Protein AF-A0A4Y5ZTX8-F1 (afdb_monomer_lite)

pLDDT: mean 75.53, std 12.85, range [50.19, 93.31]

Organism: NCBI:txid158836

Structure (mmCIF, N/CA/C/O backbone):
data_AF-A0A4Y5ZTX8-F1
#
_entry.id   AF-A0A4Y5ZTX8-F1
#
loop_
_atom_site.group_PDB
_atom_site.id
_atom_site.type_symbol
_atom_site.label_atom_id
_atom_site.label_alt_id
_atom_site.label_comp_id
_atom_site.label_asym_id
_atom_site.label_entity_id
_atom_site.label_seq_id
_atom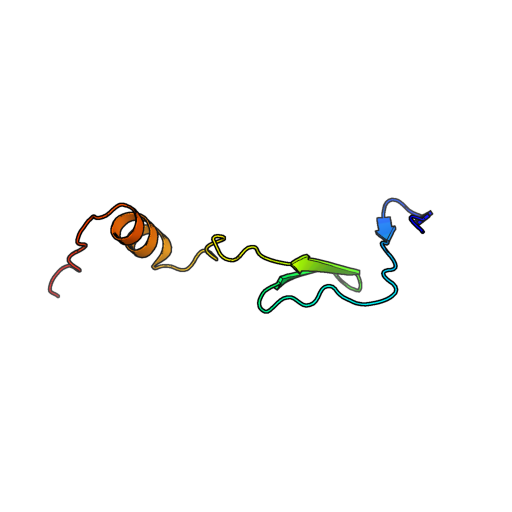_site.pdbx_PDB_ins_code
_atom_site.Cartn_x
_atom_site.Cartn_y
_atom_site.Cartn_z
_atom_site.occupancy
_atom_site.B_iso_or_equiv
_atom_site.auth_seq_id
_atom_site.auth_comp_id
_atom_site.auth_asym_id
_atom_site.auth_atom_id
_atom_site.pdbx_PDB_model_num
ATOM 1 N N . MET A 1 1 ? 24.996 -12.594 -6.662 1.00 50.81 1 MET A N 1
ATOM 2 C CA . MET A 1 1 ? 26.028 -11.875 -7.449 1.00 50.81 1 MET A CA 1
ATOM 3 C C . MET A 1 1 ? 25.578 -10.433 -7.612 1.00 50.81 1 MET A C 1
ATOM 5 O O . MET A 1 1 ? 24.499 -10.231 -8.153 1.00 50.81 1 MET A O 1
ATOM 9 N N . ILE A 1 2 ? 26.357 -9.461 -7.136 1.00 51.41 2 ILE A N 1
ATOM 10 C CA . ILE A 1 2 ? 26.091 -8.032 -7.360 1.00 51.41 2 ILE A CA 1
ATOM 11 C C . ILE A 1 2 ? 26.953 -7.603 -8.549 1.00 51.41 2 ILE A C 1
ATOM 13 O O . ILE A 1 2 ? 28.167 -7.796 -8.516 1.00 51.41 2 ILE A O 1
ATOM 17 N N . ARG A 1 3 ? 26.337 -7.084 -9.616 1.00 52.81 3 ARG A N 1
ATOM 18 C CA . ARG A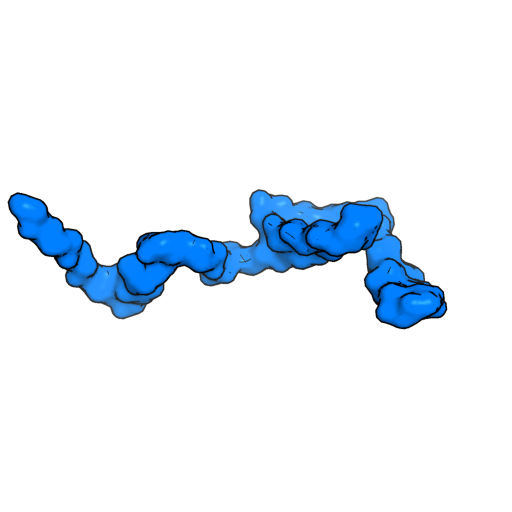 1 3 ? 27.061 -6.488 -10.750 1.00 52.81 3 ARG A CA 1
ATOM 19 C C . ARG A 1 3 ? 26.731 -5.001 -10.799 1.00 52.81 3 ARG A C 1
ATOM 21 O O . ARG A 1 3 ? 25.555 -4.656 -10.861 1.00 52.81 3 ARG A O 1
ATOM 28 N N . CYS A 1 4 ? 27.758 -4.157 -10.781 1.00 50.19 4 CYS A N 1
ATOM 29 C CA . CYS A 1 4 ? 27.633 -2.750 -11.146 1.00 50.19 4 CYS A CA 1
ATOM 30 C C . CYS A 1 4 ? 27.863 -2.636 -12.652 1.00 50.19 4 CYS A C 1
ATOM 32 O O . CYS A 1 4 ? 28.948 -2.966 -13.127 1.00 50.19 4 CYS A O 1
ATOM 34 N N . ASN A 1 5 ? 26.850 -2.192 -13.388 1.00 50.25 5 ASN A N 1
ATOM 35 C CA . ASN A 1 5 ? 26.997 -1.750 -14.771 1.00 50.25 5 ASN A CA 1
ATOM 36 C C . ASN A 1 5 ? 26.200 -0.452 -14.935 1.00 50.25 5 ASN A C 1
ATOM 38 O O . ASN A 1 5 ? 25.078 -0.370 -14.437 1.00 50.25 5 ASN A O 1
ATOM 42 N N . ASP A 1 6 ? 26.800 0.564 -15.555 1.00 58.00 6 ASP A N 1
ATOM 43 C CA . ASP A 1 6 ? 26.157 1.848 -15.885 1.00 58.00 6 ASP A CA 1
ATOM 44 C C . ASP A 1 6 ? 25.460 2.573 -14.708 1.00 58.00 6 ASP A C 1
ATOM 46 O O . ASP A 1 6 ? 24.470 3.278 -14.883 1.00 58.00 6 ASP A O 1
ATOM 50 N N . GLY A 1 7 ? 25.973 2.409 -13.481 1.00 57.62 7 GLY A N 1
ATOM 51 C CA . GLY A 1 7 ? 25.446 3.080 -12.284 1.00 57.62 7 GLY A CA 1
ATOM 52 C C . GLY A 1 7 ? 24.204 2.432 -11.657 1.00 57.62 7 GLY A C 1
ATOM 53 O O . GLY A 1 7 ? 23.619 3.012 -10.744 1.00 57.62 7 GLY A O 1
ATOM 54 N N . VAL A 1 8 ? 23.814 1.231 -12.099 1.00 51.34 8 VAL A N 1
ATOM 55 C CA . VAL A 1 8 ? 22.675 0.480 -11.548 1.00 51.34 8 VAL A CA 1
ATOM 56 C C . VAL A 1 8 ? 23.165 -0.742 -10.767 1.00 51.34 8 VAL A C 1
ATOM 58 O O . VAL A 1 8 ? 23.991 -1.520 -11.250 1.00 51.34 8 VAL A O 1
ATOM 61 N N . ILE A 1 9 ? 22.638 -0.928 -9.551 1.00 57.75 9 ILE A N 1
ATOM 62 C CA . ILE A 1 9 ? 22.841 -2.143 -8.750 1.00 57.75 9 ILE A CA 1
ATOM 63 C C . ILE A 1 9 ? 21.716 -3.121 -9.084 1.00 57.75 9 ILE A C 1
ATOM 65 O O . ILE A 1 9 ? 20.563 -2.901 -8.717 1.00 57.75 9 ILE A O 1
ATOM 69 N N . VAL A 1 10 ? 22.052 -4.220 -9.761 1.00 58.12 10 VAL A N 1
ATOM 70 C CA . VAL A 1 10 ? 21.106 -5.310 -10.035 1.00 58.12 10 VAL A CA 1
ATOM 71 C C . VAL A 1 10 ? 21.382 -6.463 -9.076 1.00 58.12 10 VAL A C 1
ATOM 73 O O . VAL A 1 10 ? 22.405 -7.148 -9.182 1.00 58.12 10 VAL A O 1
ATOM 76 N N . ALA A 1 11 ? 20.459 -6.700 -8.145 1.00 58.12 11 ALA A N 1
ATOM 77 C CA . ALA A 1 11 ? 20.465 -7.889 -7.304 1.00 58.12 11 ALA A CA 1
ATOM 78 C C . ALA A 1 11 ? 19.723 -9.022 -8.027 1.00 58.12 11 ALA A C 1
ATOM 80 O O . ALA A 1 11 ? 18.509 -8.975 -8.204 1.00 58.12 11 ALA A O 1
ATOM 81 N N . ARG A 1 12 ? 20.453 -10.055 -8.458 1.00 55.47 12 ARG A N 1
ATOM 82 C CA . ARG A 1 12 ? 19.840 -11.324 -8.874 1.00 55.47 12 ARG A CA 1
ATOM 83 C C . ARG A 1 12 ? 19.697 -12.211 -7.645 1.00 55.47 12 ARG A C 1
ATOM 85 O O . ARG A 1 12 ? 20.710 -12.692 -7.132 1.00 55.47 12 ARG A O 1
ATOM 92 N N . LEU A 1 13 ? 18.463 -12.409 -7.190 1.00 58.28 13 LEU A N 1
ATOM 93 C CA . LEU A 1 13 ? 18.133 -13.435 -6.207 1.00 58.28 13 LEU A CA 1
ATOM 94 C C . LEU A 1 13 ? 17.712 -14.722 -6.935 1.00 58.28 13 LEU A C 1
ATOM 96 O O . LEU A 1 13 ? 17.095 -14.658 -7.996 1.00 58.28 13 LEU A O 1
ATOM 100 N N . HIS A 1 14 ? 18.066 -15.886 -6.383 1.00 58.34 14 HIS A N 1
ATOM 101 C CA . HIS A 1 14 ? 17.622 -17.188 -6.907 1.00 58.34 14 HIS A CA 1
ATOM 102 C C . HIS A 1 14 ? 16.110 -17.408 -6.727 1.00 58.34 14 HIS A C 1
ATOM 104 O O . HIS A 1 14 ? 15.517 -18.194 -7.459 1.00 58.34 14 HIS A O 1
ATOM 110 N N . SER A 1 15 ? 15.498 -16.674 -5.798 1.00 58.59 15 SER A N 1
ATOM 111 C CA . SER A 1 15 ? 14.061 -16.577 -5.561 1.00 58.59 15 SER A CA 1
ATOM 112 C C . SER A 1 15 ? 13.731 -15.160 -5.090 1.00 58.59 15 SER A C 1
ATOM 114 O O . SER A 1 15 ? 14.559 -14.496 -4.464 1.00 58.59 15 SER A O 1
ATOM 116 N N . PHE A 1 16 ? 12.537 -14.669 -5.409 1.00 64.31 16 PHE A N 1
ATOM 117 C CA . PHE A 1 16 ? 12.048 -13.426 -4.816 1.00 64.31 16 PHE A CA 1
ATOM 118 C C . PHE A 1 16 ? 11.773 -13.669 -3.319 1.00 64.31 16 PHE A C 1
ATOM 120 O O . PHE A 1 16 ? 11.374 -14.785 -2.982 1.00 64.31 16 PHE A O 1
ATOM 127 N N . PRO A 1 17 ? 12.011 -12.701 -2.413 1.00 65.62 17 PRO A N 1
ATOM 128 C CA . PRO A 1 17 ? 11.640 -12.869 -1.011 1.00 65.62 17 PRO A CA 1
ATOM 129 C C . PRO A 1 17 ? 10.141 -13.166 -0.910 1.00 65.62 17 PRO A C 1
ATOM 131 O O . PRO A 1 17 ? 9.346 -12.407 -1.469 1.00 65.62 17 PRO A O 1
ATOM 134 N N . ASP A 1 18 ? 9.762 -14.233 -0.203 1.00 72.00 18 ASP A N 1
ATOM 135 C CA . ASP A 1 18 ? 8.368 -14.422 0.199 1.00 72.00 18 ASP A CA 1
ATOM 136 C C . ASP A 1 18 ? 7.987 -13.234 1.086 1.00 72.00 18 ASP A C 1
ATOM 138 O O . ASP A 1 18 ? 8.540 -13.039 2.170 1.00 72.00 18 ASP A O 1
ATOM 142 N N . CYS A 1 19 ? 7.109 -12.378 0.574 1.0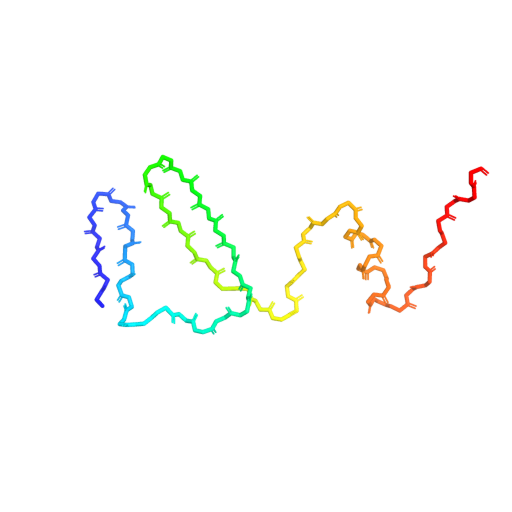0 73.94 19 CYS A N 1
ATOM 143 C CA . CYS A 1 19 ? 6.600 -11.220 1.288 1.00 73.94 19 CYS A CA 1
ATOM 144 C C . CYS A 1 19 ? 5.154 -10.962 0.873 1.00 73.94 19 CYS A C 1
ATOM 146 O O . CYS A 1 19 ? 4.827 -10.956 -0.313 1.00 73.94 19 CYS A O 1
ATOM 148 N N . ASP A 1 20 ? 4.296 -10.706 1.859 1.00 79.81 20 ASP A N 1
ATOM 149 C CA . ASP A 1 20 ? 2.884 -10.399 1.613 1.00 79.81 20 ASP A CA 1
ATOM 150 C C . ASP A 1 20 ? 2.707 -8.998 1.012 1.00 79.81 20 ASP A C 1
ATOM 152 O O . ASP A 1 20 ? 1.736 -8.711 0.307 1.00 79.81 20 ASP A O 1
ATOM 156 N N . ARG A 1 21 ? 3.648 -8.092 1.309 1.00 83.00 21 ARG A N 1
ATOM 157 C CA . ARG A 1 21 ? 3.605 -6.675 0.935 1.00 83.00 21 ARG A CA 1
ATOM 158 C C . ARG A 1 21 ? 4.973 -6.217 0.430 1.00 83.00 21 ARG A C 1
ATOM 160 O O . ARG A 1 21 ? 5.993 -6.467 1.066 1.00 83.00 21 ARG A O 1
ATOM 167 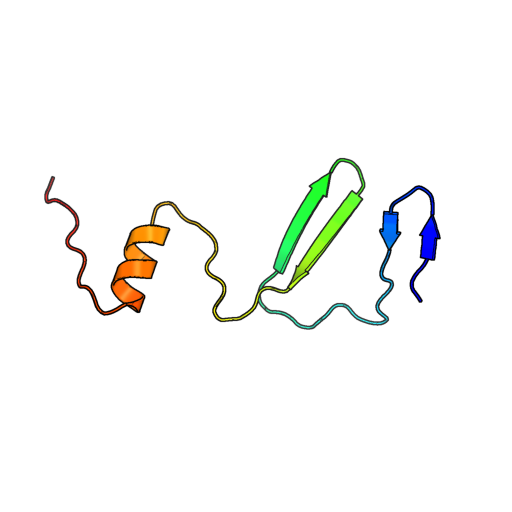N N . ALA A 1 22 ? 4.993 -5.479 -0.680 1.00 84.25 22 ALA A N 1
ATOM 168 C CA . ALA A 1 22 ? 6.204 -4.874 -1.236 1.00 84.25 22 ALA A CA 1
ATOM 169 C C . ALA A 1 22 ? 5.917 -3.505 -1.871 1.00 84.25 22 ALA A C 1
ATOM 171 O O . ALA A 1 22 ? 4.853 -3.283 -2.452 1.00 84.25 22 ALA A O 1
ATOM 172 N N . LEU A 1 23 ? 6.887 -2.595 -1.793 1.00 83.19 23 LEU A N 1
ATOM 173 C CA . LEU A 1 23 ? 6.906 -1.349 -2.548 1.00 83.19 23 LEU A CA 1
ATOM 174 C C . LEU A 1 23 ? 7.537 -1.599 -3.919 1.00 83.19 23 LEU A C 1
ATOM 176 O O . LEU A 1 23 ? 8.660 -2.093 -4.010 1.00 83.19 23 LEU A O 1
ATOM 180 N N . MET A 1 24 ? 6.833 -1.211 -4.979 1.00 84.81 24 MET A N 1
ATOM 181 C CA . MET A 1 24 ? 7.337 -1.252 -6.349 1.00 84.81 24 MET A CA 1
ATOM 182 C C . MET A 1 24 ? 7.530 0.175 -6.861 1.00 84.81 24 MET A C 1
ATOM 184 O O . MET A 1 24 ? 6.594 0.974 -6.864 1.00 84.81 24 MET A O 1
ATOM 188 N N . TYR A 1 25 ? 8.734 0.486 -7.332 1.00 81.88 25 TYR A N 1
ATOM 189 C CA . TYR A 1 25 ? 9.033 1.746 -8.008 1.00 81.88 25 TYR A CA 1
ATOM 190 C C . TYR A 1 25 ? 9.416 1.475 -9.459 1.00 81.88 25 TYR A C 1
ATOM 192 O O . TYR A 1 25 ? 10.321 0.683 -9.728 1.00 81.88 25 TYR A O 1
ATOM 200 N N . ARG A 1 26 ? 8.746 2.146 -10.401 1.00 82.50 26 ARG A N 1
ATOM 201 C CA . ARG A 1 26 ? 9.030 2.037 -11.836 1.00 82.50 26 ARG A CA 1
ATOM 202 C C . ARG A 1 26 ? 9.502 3.373 -12.397 1.00 82.50 26 ARG A C 1
ATOM 204 O O . ARG A 1 26 ? 8.812 4.381 -12.264 1.00 82.50 26 ARG A O 1
ATOM 211 N N . ARG A 1 27 ? 10.637 3.354 -13.098 1.00 82.69 27 ARG A N 1
ATOM 212 C CA . ARG A 1 27 ? 11.158 4.487 -13.873 1.00 82.69 27 ARG A CA 1
ATOM 213 C C . ARG A 1 27 ? 11.533 4.007 -15.270 1.00 82.69 27 ARG A C 1
ATOM 215 O O . ARG A 1 27 ? 12.573 3.385 -15.448 1.00 82.69 27 ARG A O 1
ATOM 222 N N . GLY A 1 28 ? 10.687 4.309 -16.254 1.00 87.50 28 GLY A N 1
ATOM 223 C CA . GLY A 1 28 ? 10.872 3.820 -17.620 1.00 87.50 28 GLY A CA 1
ATOM 224 C C . GLY A 1 28 ? 10.756 2.297 -17.680 1.00 87.50 28 GLY A C 1
ATOM 225 O O . GLY A 1 28 ? 9.700 1.745 -17.364 1.00 87.50 28 GLY A O 1
ATOM 226 N N . ASP A 1 29 ? 11.833 1.634 -18.081 1.00 80.69 29 ASP A N 1
ATOM 227 C CA . ASP A 1 29 ? 12.002 0.179 -18.121 1.00 80.69 29 ASP A CA 1
ATOM 228 C C . ASP A 1 29 ? 12.554 -0.412 -16.811 1.00 80.69 29 ASP A C 1
ATOM 230 O O . ASP A 1 29 ? 12.397 -1.608 -16.564 1.00 80.69 29 ASP A O 1
ATOM 234 N N . MET A 1 30 ? 13.125 0.418 -15.936 1.00 75.25 30 MET A N 1
ATOM 235 C CA . MET A 1 30 ? 13.677 -0.006 -14.655 1.00 75.25 30 MET A CA 1
ATOM 236 C C . MET A 1 30 ? 12.581 -0.197 -13.601 1.00 75.25 30 MET A C 1
ATOM 238 O O . MET A 1 30 ? 11.720 0.667 -13.403 1.00 75.25 30 MET A O 1
ATOM 242 N N . VAL A 1 31 ? 12.649 -1.321 -12.883 1.00 75.69 31 VAL A N 1
ATOM 243 C CA . VAL A 1 31 ? 11.763 -1.650 -11.761 1.00 75.69 31 VAL A CA 1
ATOM 244 C C . VAL A 1 31 ? 12.599 -2.003 -10.536 1.00 75.69 31 VAL A C 1
ATOM 246 O O . VAL A 1 31 ? 13.483 -2.853 -10.613 1.00 75.69 31 VAL A O 1
ATOM 249 N N . SER A 1 32 ? 12.294 -1.362 -9.410 1.00 76.56 32 SER A N 1
ATOM 250 C CA . SER A 1 32 ? 12.837 -1.690 -8.093 1.00 76.56 32 SER A CA 1
ATOM 251 C C . SER A 1 32 ? 11.729 -2.231 -7.198 1.00 76.56 32 SER A C 1
ATOM 253 O O . SER A 1 32 ? 10.607 -1.718 -7.229 1.00 76.56 32 SER A O 1
ATOM 255 N N . PHE A 1 33 ? 12.056 -3.244 -6.400 1.00 78.69 33 PHE A N 1
ATOM 256 C CA . PHE A 1 33 ? 11.153 -3.841 -5.426 1.00 78.69 33 PHE A CA 1
ATOM 257 C C . PHE A 1 33 ? 11.794 -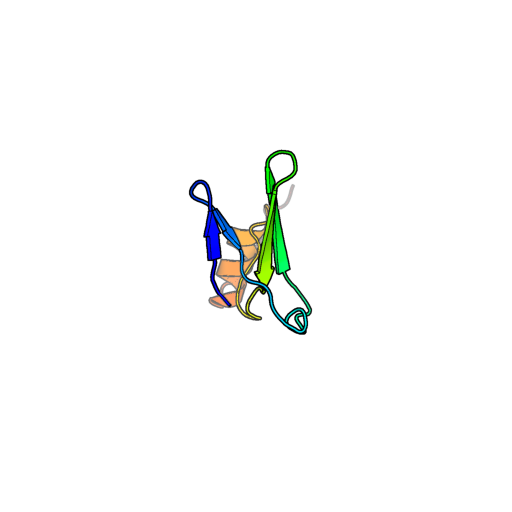3.876 -4.045 1.00 78.69 33 PHE A C 1
ATOM 259 O O . PHE A 1 33 ? 12.931 -4.327 -3.898 1.00 78.69 33 PHE A O 1
ATOM 266 N N . THR A 1 34 ? 11.023 -3.477 -3.040 1.00 83.12 34 THR A N 1
ATOM 267 C CA . THR A 1 34 ? 11.431 -3.500 -1.635 1.00 83.12 34 THR A CA 1
ATOM 268 C C . THR A 1 34 ? 10.332 -4.170 -0.810 1.00 83.12 34 THR A C 1
ATOM 270 O O . THR A 1 34 ? 9.246 -3.598 -0.713 1.00 83.12 34 THR A O 1
ATOM 273 N N . PRO A 1 35 ? 10.562 -5.360 -0.227 1.00 85.06 35 PRO A N 1
ATOM 274 C CA . PRO A 1 35 ? 9.630 -5.965 0.726 1.00 85.06 35 PRO A CA 1
ATOM 275 C C . PRO A 1 35 ? 9.352 -5.017 1.896 1.00 85.06 35 PRO A C 1
ATOM 277 O O . PRO A 1 35 ? 10.286 -4.403 2.416 1.00 85.06 35 PRO A O 1
ATOM 280 N N . LEU A 1 36 ? 8.086 -4.896 2.293 1.00 84.19 36 LEU A N 1
ATOM 281 C CA . LEU A 1 36 ? 7.686 -4.108 3.458 1.00 84.19 36 LEU A CA 1
ATOM 282 C C . LEU A 1 36 ? 7.701 -4.984 4.709 1.00 84.19 36 LEU A C 1
ATOM 284 O O . LEU A 1 36 ? 7.329 -6.155 4.654 1.00 84.19 36 LEU A O 1
ATOM 288 N N . ARG A 1 37 ? 8.088 -4.398 5.839 1.00 83.75 37 ARG A N 1
ATOM 289 C CA . ARG A 1 37 ? 7.924 -5.006 7.163 1.00 83.75 37 ARG A CA 1
ATOM 290 C C . ARG A 1 37 ? 6.464 -4.935 7.597 1.00 83.75 37 ARG A C 1
ATOM 292 O O . ARG A 1 37 ? 5.716 -4.051 7.168 1.00 83.75 37 ARG A O 1
ATOM 299 N N . ASP A 1 38 ? 6.081 -5.811 8.513 1.00 81.88 38 ASP A N 1
ATOM 300 C CA . ASP A 1 38 ? 4.710 -5.879 9.021 1.00 81.88 38 ASP A CA 1
ATOM 301 C C . ASP A 1 38 ? 4.282 -4.566 9.694 1.00 81.88 38 ASP A C 1
ATOM 303 O O . ASP A 1 38 ? 3.141 -4.115 9.544 1.00 81.88 38 ASP A O 1
ATOM 307 N N . GLU A 1 39 ? 5.216 -3.882 10.357 1.00 80.19 39 GLU A N 1
ATOM 308 C CA . GLU A 1 39 ? 4.960 -2.627 11.063 1.00 80.19 39 GLU A CA 1
ATOM 309 C C . GLU A 1 39 ? 4.977 -1.393 10.151 1.00 80.19 39 GLU A C 1
ATOM 311 O O . GLU A 1 39 ? 4.503 -0.327 10.566 1.00 80.19 39 GLU A O 1
ATOM 316 N N . GLU A 1 40 ? 5.497 -1.505 8.922 1.00 81.75 40 GLU A N 1
ATOM 317 C CA . GLU A 1 40 ? 5.541 -0.383 7.985 1.00 81.75 40 GLU A CA 1
ATOM 318 C C . GLU A 1 40 ? 4.128 -0.008 7.529 1.00 81.75 40 GLU A C 1
ATOM 320 O O . GLU A 1 40 ? 3.371 -0.814 6.974 1.00 81.75 40 GLU A O 1
ATOM 325 N N . ILE A 1 41 ? 3.767 1.257 7.751 1.00 76.81 41 ILE A N 1
ATOM 326 C CA . ILE A 1 41 ? 2.474 1.815 7.359 1.00 76.81 41 ILE A CA 1
ATOM 327 C C . ILE A 1 41 ? 2.649 2.542 6.030 1.00 76.81 41 ILE A C 1
ATOM 329 O O . ILE A 1 41 ? 3.457 3.463 5.917 1.00 76.81 41 ILE A O 1
ATOM 333 N N . ILE A 1 42 ? 1.868 2.150 5.024 1.00 80.81 42 ILE A N 1
ATOM 334 C CA . ILE A 1 42 ? 1.808 2.892 3.764 1.00 80.81 42 ILE A CA 1
ATOM 335 C C . ILE A 1 42 ? 0.950 4.130 4.001 1.00 80.81 42 ILE A C 1
ATOM 337 O O . ILE A 1 42 ? -0.193 4.025 4.450 1.00 80.81 42 ILE A O 1
ATOM 341 N N . GLY A 1 43 ? 1.507 5.302 3.699 1.00 77.38 43 GLY A N 1
ATOM 342 C CA . GLY A 1 43 ? 0.800 6.563 3.857 1.00 77.38 43 GLY A CA 1
ATOM 343 C C . GLY A 1 43 ? -0.485 6.599 3.039 1.00 77.38 43 GLY A C 1
ATOM 344 O O . GLY A 1 43 ? -0.465 6.572 1.814 1.00 77.38 43 GLY A O 1
ATOM 345 N N . THR A 1 44 ? -1.607 6.674 3.742 1.00 81.31 44 THR A N 1
ATOM 346 C CA . THR A 1 44 ? -2.941 6.948 3.205 1.00 81.31 44 THR A CA 1
ATOM 347 C C . THR A 1 44 ? -3.408 8.301 3.748 1.00 81.31 44 THR A C 1
ATOM 349 O O . THR A 1 44 ? -2.831 8.793 4.720 1.00 81.31 44 THR A O 1
ATOM 352 N N . PRO A 1 45 ? -4.466 8.926 3.204 1.00 86.25 45 PRO A N 1
ATOM 353 C CA . PRO A 1 45 ? -5.056 10.118 3.825 1.00 86.25 45 PRO A CA 1
ATOM 354 C C . PRO A 1 45 ? -5.455 9.907 5.298 1.00 86.25 45 PRO A C 1
ATOM 356 O O . PRO A 1 45 ? -5.507 10.856 6.071 1.00 86.25 45 PRO A O 1
ATOM 359 N N . THR A 1 46 ? -5.675 8.654 5.708 1.00 83.44 46 THR A N 1
ATOM 360 C CA . THR A 1 46 ? -5.960 8.252 7.091 1.00 83.44 46 THR A CA 1
ATOM 361 C C . THR A 1 46 ? -4.712 7.941 7.923 1.00 83.44 46 THR A C 1
ATOM 363 O O . THR A 1 46 ? -4.854 7.544 9.076 1.00 83.44 46 THR A O 1
ATOM 366 N N . LEU A 1 47 ? -3.495 8.104 7.385 1.00 86.19 47 LEU A N 1
ATOM 367 C CA . LEU A 1 47 ? -2.244 7.742 8.064 1.00 86.19 47 LEU A CA 1
ATOM 368 C C . LEU A 1 47 ? -2.139 8.401 9.438 1.00 86.19 47 LEU A C 1
ATOM 370 O O . LEU A 1 47 ? -1.850 7.723 10.417 1.00 86.19 47 LEU A O 1
ATOM 374 N N . PHE A 1 48 ? -2.408 9.706 9.523 1.00 87.69 48 PHE A N 1
ATOM 375 C CA . PHE A 1 48 ? -2.347 10.425 10.795 1.00 87.69 48 PHE A CA 1
ATOM 376 C C . PHE A 1 48 ? -3.331 9.857 11.821 1.00 87.69 48 PHE A C 1
ATOM 378 O O . PHE A 1 48 ? -2.953 9.645 12.970 1.00 87.69 48 PHE A O 1
ATOM 385 N N . THR A 1 49 ? -4.556 9.531 11.403 1.00 88.00 49 THR A N 1
ATOM 386 C CA . THR A 1 49 ? -5.549 8.867 12.257 1.00 88.00 49 THR A CA 1
ATOM 387 C C . THR A 1 49 ? -5.045 7.508 12.742 1.00 88.00 49 THR A C 1
ATOM 389 O O . THR A 1 49 ? -5.041 7.255 13.942 1.00 88.00 49 THR A O 1
ATOM 392 N N . GLN A 1 50 ? -4.524 6.673 11.839 1.00 86.06 50 GLN A N 1
ATOM 393 C CA . GLN A 1 50 ? -3.988 5.349 12.175 1.00 86.06 50 GLN A CA 1
ATOM 394 C C . GLN A 1 50 ? -2.784 5.427 13.126 1.00 86.06 50 GLN A C 1
ATOM 396 O O . GLN A 1 50 ? -2.635 4.588 14.014 1.00 86.06 50 GLN A O 1
ATOM 401 N N . MET A 1 51 ? -1.915 6.431 12.960 1.00 88.00 51 MET A N 1
ATOM 402 C CA . MET A 1 51 ? -0.784 6.669 13.863 1.00 88.00 51 MET A CA 1
ATOM 403 C C . MET A 1 51 ? -1.259 7.047 15.270 1.00 88.00 51 MET A C 1
ATOM 405 O O . MET A 1 51 ? -0.719 6.534 16.249 1.00 88.00 51 MET A O 1
ATOM 409 N N . LEU A 1 52 ? -2.282 7.900 15.379 1.00 90.94 52 LEU A N 1
ATOM 410 C CA . LEU A 1 52 ? -2.876 8.286 16.661 1.00 90.94 52 LEU A CA 1
ATOM 411 C C . LEU A 1 52 ? -3.541 7.092 17.357 1.00 90.94 52 LEU A C 1
ATOM 413 O O . LEU A 1 52 ? -3.302 6.866 18.542 1.00 90.94 52 LEU A O 1
ATOM 417 N N . GLU A 1 53 ? -4.304 6.285 16.623 1.00 89.69 53 GLU A N 1
ATOM 418 C CA . GLU A 1 53 ? -4.928 5.068 17.156 1.00 89.69 53 GLU A CA 1
ATOM 419 C C . GLU A 1 53 ? -3.887 4.060 17.656 1.00 89.69 53 GLU A C 1
ATOM 421 O O . GLU A 1 53 ? -4.011 3.549 18.770 1.00 89.69 53 GLU A O 1
ATOM 426 N N . LYS A 1 54 ? -2.809 3.828 16.891 1.00 85.44 54 LYS A N 1
ATOM 427 C CA . LYS A 1 54 ? -1.693 2.965 17.321 1.00 85.44 54 LYS A CA 1
ATOM 428 C C . LYS A 1 54 ? -0.979 3.486 18.570 1.00 85.44 54 LYS A C 1
ATOM 430 O O . LYS A 1 54 ? -0.479 2.685 19.353 1.00 85.44 54 LYS A O 1
ATOM 435 N N . ALA A 1 55 ? -0.937 4.801 18.768 1.00 90.38 55 ALA A N 1
ATOM 436 C CA . ALA A 1 55 ? -0.396 5.417 19.977 1.00 90.38 55 ALA A CA 1
ATOM 437 C C . ALA A 1 55 ? -1.385 5.408 21.166 1.00 90.38 55 ALA A C 1
ATOM 439 O O . ALA A 1 55 ? -1.039 5.877 22.248 1.00 90.38 55 ALA A O 1
ATOM 440 N N . GLY A 1 56 ? -2.594 4.858 20.991 1.00 93.31 56 GLY A N 1
ATOM 441 C CA . GLY A 1 56 ? -3.606 4.708 22.040 1.00 93.31 56 GLY A CA 1
ATOM 442 C C . GLY A 1 56 ? -4.624 5.849 22.126 1.00 93.31 56 GLY A C 1
ATOM 443 O O . GLY A 1 56 ? -5.447 5.865 23.043 1.00 93.31 56 GLY A O 1
ATOM 444 N N . TYR A 1 57 ? -4.603 6.798 21.189 1.00 92.75 57 TYR A N 1
ATOM 445 C CA . TYR A 1 57 ? -5.576 7.888 21.144 1.00 92.75 57 TYR A CA 1
ATOM 446 C C . TYR A 1 57 ? -6.879 7.445 20.465 1.00 92.75 57 TYR A C 1
ATOM 448 O O . TYR A 1 57 ? -6.869 6.690 19.497 1.00 92.75 57 TYR A O 1
ATOM 456 N N . ARG A 1 58 ? -8.021 7.960 20.937 1.00 91.19 58 ARG A N 1
ATOM 457 C CA . ARG A 1 58 ? -9.310 7.839 20.235 1.00 91.19 58 ARG A CA 1
ATOM 458 C C . ARG A 1 58 ? -9.525 9.070 19.365 1.00 91.19 58 ARG A C 1
ATOM 460 O O . ARG A 1 58 ? -9.605 10.180 19.888 1.00 91.19 58 ARG A O 1
ATOM 467 N N . VAL A 1 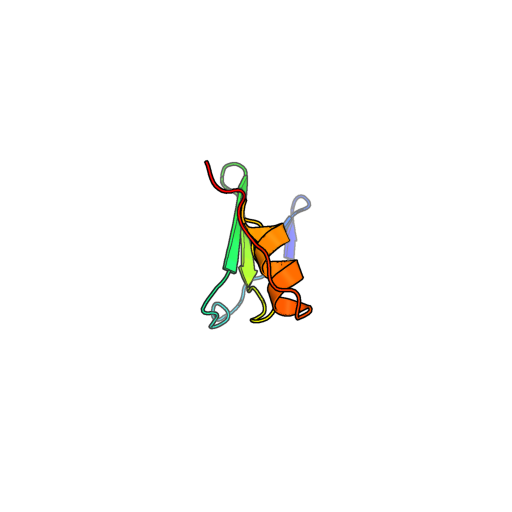59 ? -9.623 8.877 18.054 1.00 86.94 59 VAL A N 1
ATOM 468 C CA . VAL A 1 59 ? -9.856 9.964 17.098 1.00 86.94 59 VAL A CA 1
ATOM 469 C C . VAL A 1 59 ? -11.353 10.071 16.816 1.00 86.94 59 VAL A C 1
ATOM 471 O O . VAL A 1 59 ? -11.985 9.100 16.413 1.00 86.94 59 VAL A O 1
ATOM 474 N N . HIS A 1 60 ? -11.927 11.257 17.015 1.00 85.62 60 HIS A N 1
ATOM 475 C CA . HIS A 1 60 ? -13.297 11.557 16.608 1.00 85.62 60 HIS A CA 1
ATOM 476 C C . HIS A 1 60 ? -13.262 12.339 15.298 1.00 85.62 60 HIS A C 1
ATOM 478 O O . HIS A 1 60 ? -12.672 13.417 15.233 1.00 85.62 60 HIS A O 1
ATOM 484 N N . LEU A 1 61 ? -13.883 11.792 14.252 1.00 75.81 61 LEU A N 1
ATOM 485 C CA . LEU A 1 61 ? -14.120 12.556 13.032 1.00 75.81 61 LEU A CA 1
ATOM 486 C C . LEU A 1 61 ? -15.125 13.676 13.341 1.00 75.81 61 LEU A C 1
ATOM 488 O O . LEU A 1 61 ? -16.077 13.435 14.089 1.00 75.81 61 LEU A O 1
ATOM 492 N N . PRO A 1 62 ? -14.924 14.891 12.804 1.00 73.38 62 PRO A N 1
ATOM 493 C CA . PRO A 1 62 ? -15.876 15.972 12.991 1.00 73.38 62 PRO A CA 1
ATOM 494 C C . PRO A 1 62 ? -17.238 15.565 12.418 1.00 73.38 62 PRO A C 1
ATOM 496 O O . PRO A 1 62 ? -17.329 15.107 11.278 1.00 73.38 62 PRO A O 1
ATOM 499 N N . SER A 1 63 ? -18.289 15.721 13.222 1.00 73.06 63 SER A N 1
ATOM 500 C CA . SER A 1 63 ? -19.672 15.593 12.766 1.00 73.06 63 SER A CA 1
ATOM 501 C C . SER A 1 63 ? -19.919 16.635 11.673 1.00 73.06 63 SER A C 1
ATOM 503 O O . SER A 1 63 ? -19.648 17.816 11.896 1.00 73.06 63 SER A O 1
ATOM 505 N N . SER A 1 64 ? -20.360 16.191 10.494 1.00 64.00 64 SER A N 1
ATOM 506 C CA . SER A 1 64 ? -20.759 17.078 9.389 1.00 64.00 64 SER A CA 1
ATOM 507 C C . SER A 1 64 ? -22.066 17.803 9.681 1.00 64.00 64 SER A C 1
ATOM 509 O O . SER A 1 64 ? -22.912 17.210 10.389 1.00 64.00 64 SER A O 1
#

Sequence (64 aa):
MIRCNDGVIVARLHSFPDCDRALMYRRGDMVSFTPLRDEEIIGTPTLFTQMLEKAGYRVHLPSS

Secondary structure (DSSP, 8-state):
-EEEETTEEEE--SS----S-EEEEEETTEEEEEEPPTTPPP--TTHHHHHHHHTTPPPPPPP-

Foldseek 3Di:
DWDDDPNDTDDDDPDDPPAPDWDWDDDPPDIDIGGDDPPDDDDDPCVVVVVCVVVVHDDDDDDD

Radius of gyration: 18.38 Å; chains: 1; bounding box: 48×34×40 Å